Protein AF-A0A6V7WM55-F1 (afdb_monomer)

Nearest PDB structures (foldseek):
  6szs-assembly1_z  TM=4.684E-01  e=1.969E+00  Bacillus subtilis subsp. subtilis str. 168
  8akn-assembly1_W  TM=4.916E-01  e=2.731E+00  Escherichia coli BW25113
  8oir-assembly1_Aa  TM=4.859E-01  e=5.254E+00  Homo sapiens
  6gxn-assembly1_v  TM=5.072E-01  e=5.254E+00  Escherichia coli
  5mgp-assembly1_z  TM=3.962E-01  e=2.558E+00  Escherichia coli

pLDDT: mean 76.16, std 15.3, range [42.81, 96.19]

Foldseek 3Di:
DDDFDDDPDDPDPPDDDDDDDDDDPPDQWDKDFDFDDDDDDDSVDGHGQKMWIQGPVVRDIDIDGPVPD

Structur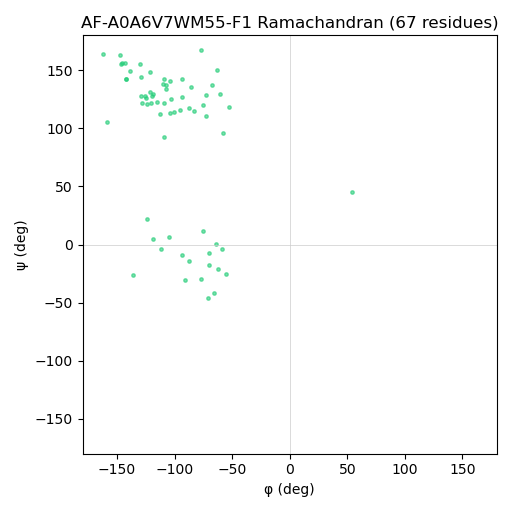e (mmCIF, N/CA/C/O backbone):
data_AF-A0A6V7WM55-F1
#
_entry.id   AF-A0A6V7WM55-F1
#
loop_
_atom_site.group_PDB
_atom_site.id
_atom_site.type_symbol
_atom_site.label_atom_id
_atom_site.label_alt_id
_atom_site.label_comp_id
_atom_site.label_asym_id
_atom_site.label_entity_id
_atom_site.label_seq_id
_atom_site.pdbx_PDB_ins_code
_atom_site.Cartn_x
_atom_site.Cartn_y
_atom_site.Cartn_z
_atom_site.occupancy
_atom_site.B_iso_or_equiv
_atom_site.auth_seq_id
_atom_site.auth_comp_id
_atom_site.auth_asym_id
_atom_site.auth_atom_id
_atom_site.pdbx_PDB_model_num
ATOM 1 N N . MET A 1 1 ? 3.415 -9.801 5.585 1.00 56.78 1 MET A N 1
ATOM 2 C CA . MET A 1 1 ? 4.416 -10.321 4.623 1.00 56.78 1 MET A CA 1
ATOM 3 C C . MET A 1 1 ? 4.540 -9.323 3.481 1.00 56.78 1 MET A C 1
ATOM 5 O O . MET A 1 1 ? 3.493 -8.891 3.012 1.00 56.78 1 MET A O 1
ATOM 9 N N . PRO A 1 2 ? 5.749 -8.917 3.062 1.00 70.25 2 PRO A N 1
ATOM 10 C CA . PRO A 1 2 ? 5.902 -8.015 1.926 1.00 70.25 2 PRO A CA 1
ATOM 11 C C . PRO A 1 2 ? 5.598 -8.763 0.620 1.00 70.25 2 PRO A C 1
ATOM 13 O O . PRO A 1 2 ? 6.137 -9.840 0.376 1.00 70.25 2 PRO A O 1
ATOM 16 N N . TYR A 1 3 ? 4.723 -8.195 -0.205 1.00 75.88 3 TYR A N 1
ATOM 17 C CA . TYR A 1 3 ? 4.480 -8.638 -1.577 1.00 75.88 3 TYR A CA 1
ATOM 18 C C . TYR A 1 3 ? 5.086 -7.604 -2.524 1.00 75.88 3 TYR A C 1
ATOM 20 O O . TYR A 1 3 ? 4.898 -6.406 -2.317 1.00 75.88 3 TYR A O 1
ATOM 28 N N . SER A 1 4 ? 5.821 -8.062 -3.537 1.00 76.06 4 SER A N 1
ATOM 29 C CA . SER A 1 4 ? 6.393 -7.201 -4.572 1.00 76.06 4 SER A CA 1
ATOM 30 C C . SER A 1 4 ? 5.880 -7.648 -5.935 1.00 76.06 4 SER A C 1
ATOM 32 O O . SER A 1 4 ? 5.884 -8.841 -6.246 1.00 76.06 4 SER A O 1
ATOM 34 N N . PHE A 1 5 ? 5.408 -6.680 -6.714 1.00 78.69 5 PHE A N 1
ATOM 35 C CA . PHE A 1 5 ? 4.936 -6.853 -8.080 1.00 78.69 5 PHE A CA 1
ATOM 36 C C . PHE A 1 5 ? 5.705 -5.888 -8.972 1.00 78.69 5 PHE A C 1
ATOM 38 O O . PHE A 1 5 ? 5.723 -4.687 -8.711 1.00 78.69 5 PHE A O 1
ATOM 45 N N . GLU A 1 6 ? 6.312 -6.427 -10.021 1.00 76.69 6 GLU A N 1
ATOM 46 C CA . GLU A 1 6 ? 7.036 -5.662 -11.026 1.00 76.69 6 GLU A CA 1
ATOM 47 C C . GLU A 1 6 ? 6.168 -5.572 -12.290 1.00 76.69 6 GLU A C 1
ATOM 49 O O . GLU A 1 6 ? 5.885 -6.604 -12.916 1.00 76.69 6 GLU A O 1
ATOM 54 N N . PRO A 1 7 ? 5.680 -4.374 -12.661 1.00 73.00 7 PRO A N 1
ATOM 55 C CA . PRO A 1 7 ? 4.987 -4.183 -13.926 1.00 73.00 7 PRO A CA 1
ATOM 56 C C . PRO A 1 7 ? 5.926 -4.526 -15.090 1.00 73.00 7 PRO A C 1
ATOM 58 O O . PRO A 1 7 ? 7.038 -4.019 -15.159 1.00 73.00 7 PRO A O 1
ATOM 61 N N . LYS A 1 8 ? 5.476 -5.371 -16.027 1.00 67.69 8 LYS A N 1
ATOM 62 C CA . LYS A 1 8 ? 6.272 -5.741 -17.218 1.00 67.69 8 LYS A CA 1
ATOM 63 C C . LYS A 1 8 ? 6.430 -4.605 -18.231 1.00 67.69 8 LYS A C 1
ATOM 65 O O . LYS A 1 8 ? 7.281 -4.686 -19.110 1.00 67.69 8 LYS A O 1
ATOM 70 N N . GLU A 1 9 ? 5.580 -3.592 -18.142 1.00 61.72 9 GLU A N 1
ATOM 71 C CA . GLU A 1 9 ? 5.609 -2.420 -19.005 1.00 61.72 9 GLU A CA 1
ATOM 72 C C . GLU A 1 9 ? 6.131 -1.239 -18.196 1.00 61.72 9 GLU A C 1
ATOM 74 O O . GLU A 1 9 ? 5.729 -1.050 -17.044 1.00 61.72 9 GLU A O 1
ATOM 79 N N . THR A 1 10 ? 7.012 -0.436 -18.798 1.00 60.41 10 THR A N 1
ATOM 80 C CA . THR A 1 10 ? 7.394 0.857 -18.232 1.00 60.41 10 THR A CA 1
ATOM 81 C C . THR A 1 10 ? 6.112 1.625 -17.960 1.00 60.41 10 THR A C 1
ATOM 83 O O . THR A 1 10 ? 5.347 1.871 -18.892 1.00 60.41 10 THR A O 1
ATOM 86 N N . VAL A 1 11 ? 5.863 1.963 -16.693 1.00 56.94 11 VAL A N 1
ATOM 87 C CA . VAL A 1 11 ? 4.672 2.701 -16.265 1.00 56.94 11 VAL A CA 1
ATOM 88 C C . VAL A 1 11 ? 4.648 4.023 -17.035 1.00 56.94 11 VAL A C 1
ATOM 90 O O . VAL A 1 11 ? 5.354 4.974 -16.703 1.00 56.94 11 VAL A O 1
ATOM 93 N N . SER A 1 12 ? 3.905 4.061 -18.139 1.00 58.47 12 SER A N 1
ATOM 94 C CA . SER A 1 12 ? 3.681 5.277 -18.909 1.00 58.47 12 SER A CA 1
ATOM 95 C C . SER A 1 12 ? 2.648 6.128 -18.167 1.00 58.47 12 SER A C 1
ATOM 97 O O . SER A 1 12 ? 1.979 5.654 -17.246 1.00 58.47 12 SER A O 1
ATOM 99 N N . LYS A 1 13 ? 2.493 7.399 -18.557 1.00 56.94 13 LYS A N 1
ATOM 100 C CA . LYS A 1 13 ? 1.592 8.363 -17.891 1.00 56.94 13 LYS A CA 1
ATOM 101 C C . LYS A 1 13 ? 0.107 7.941 -17.849 1.00 56.94 13 LYS A C 1
ATOM 103 O O . LYS A 1 13 ? -0.691 8.653 -17.252 1.00 56.94 13 LYS A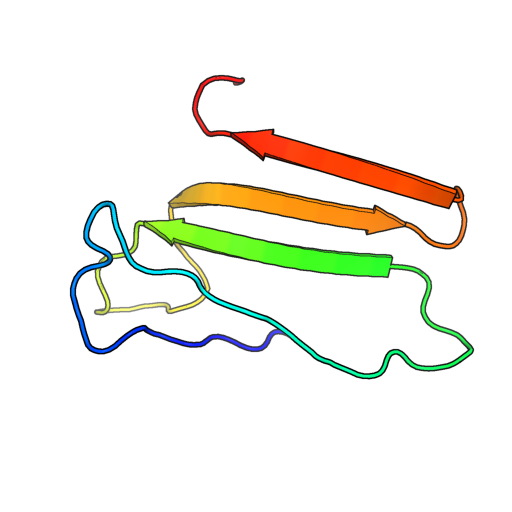 O 1
ATOM 108 N N . GLU A 1 14 ? -0.256 6.814 -18.457 1.00 65.38 14 GLU A N 1
ATOM 109 C CA . GLU A 1 14 ? -1.634 6.340 -18.620 1.00 65.38 14 GLU A CA 1
ATOM 110 C C . GLU A 1 14 ? -1.906 4.979 -17.950 1.00 65.38 14 GLU A C 1
ATOM 112 O O . GLU A 1 14 ? -3.002 4.432 -18.079 1.00 65.38 14 GLU A O 1
ATOM 117 N N . VAL A 1 15 ? -0.945 4.407 -17.214 1.00 71.06 15 VAL A N 1
ATOM 118 C CA . VAL A 1 15 ? -1.138 3.100 -16.566 1.00 71.06 15 VAL A CA 1
ATOM 119 C C . VAL A 1 15 ? -1.766 3.262 -15.180 1.00 71.06 15 VAL A C 1
ATOM 121 O O . VAL A 1 15 ? -1.172 3.823 -14.261 1.00 71.06 15 VAL A O 1
ATOM 124 N N . HIS A 1 16 ? -2.967 2.707 -15.008 1.00 76.44 16 HIS A N 1
ATOM 125 C CA . HIS A 1 16 ? -3.666 2.656 -13.724 1.00 76.44 16 HIS A CA 1
ATOM 126 C C . HIS A 1 16 ? -3.509 1.276 -13.072 1.00 76.44 16 HIS A C 1
ATOM 128 O O . HIS A 1 16 ? -4.061 0.286 -13.552 1.00 76.44 16 HIS A O 1
ATOM 134 N N . HIS A 1 17 ? -2.815 1.207 -11.933 1.00 78.31 17 HIS A N 1
ATOM 135 C CA . HIS A 1 17 ? -2.727 -0.016 -11.132 1.00 78.31 17 HIS A CA 1
ATOM 136 C C . HIS A 1 17 ? -3.795 -0.037 -10.035 1.00 78.31 17 HIS A C 1
ATOM 138 O O . HIS A 1 17 ? -3.898 0.887 -9.228 1.00 78.31 17 HIS A O 1
ATOM 144 N N . LYS A 1 18 ? -4.580 -1.119 -9.983 1.00 84.31 18 LYS A N 1
ATOM 145 C CA . LYS A 1 18 ? -5.568 -1.366 -8.927 1.00 84.31 18 LYS A CA 1
ATOM 146 C C . LYS A 1 18 ? -5.093 -2.502 -8.029 1.00 84.31 18 LYS A C 1
ATOM 148 O O . LYS A 1 18 ? -4.921 -3.624 -8.496 1.00 84.31 18 LYS A O 1
ATOM 153 N N . PHE A 1 19 ? -4.958 -2.221 -6.738 1.00 83.81 19 PHE A N 1
ATOM 154 C CA . PHE A 1 19 ? -4.639 -3.220 -5.721 1.00 83.81 19 PHE A CA 1
ATOM 155 C C . PHE A 1 19 ? -5.908 -3.577 -4.946 1.00 83.81 19 PHE A C 1
ATOM 157 O O . PHE A 1 19 ? -6.593 -2.698 -4.429 1.00 83.81 19 PHE A O 1
ATOM 164 N N . ILE A 1 20 ? -6.235 -4.868 -4.890 1.00 86.56 20 ILE A N 1
ATOM 165 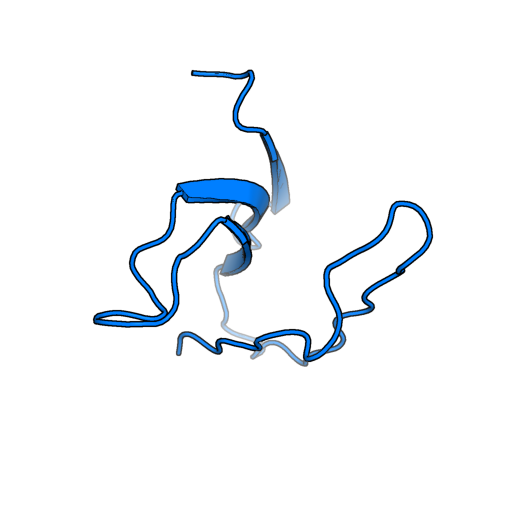C CA . ILE A 1 20 ? -7.333 -5.405 -4.081 1.00 86.56 20 ILE A CA 1
ATOM 166 C C . ILE A 1 20 ? -6.751 -6.545 -3.257 1.00 86.56 20 ILE A C 1
ATOM 168 O O . ILE A 1 20 ? -6.215 -7.500 -3.814 1.00 86.56 20 ILE A O 1
ATOM 172 N N . PHE A 1 21 ? -6.851 -6.445 -1.940 1.00 86.50 21 PHE A N 1
ATOM 173 C CA . PHE A 1 21 ? -6.426 -7.484 -1.011 1.00 86.50 21 PHE A CA 1
ATOM 174 C C . PHE A 1 21 ? -7.362 -7.495 0.193 1.00 86.50 21 PHE A C 1
ATOM 176 O O . PHE A 1 21 ? -8.026 -6.505 0.496 1.00 86.50 21 PHE A O 1
ATOM 183 N N . MET A 1 22 ? -7.424 -8.642 0.860 1.00 90.12 22 MET A N 1
ATOM 184 C CA . MET A 1 22 ? -8.109 -8.777 2.138 1.00 90.12 22 MET A CA 1
ATOM 185 C C . MET A 1 22 ? -7.098 -8.572 3.255 1.00 90.12 22 MET A C 1
ATOM 187 O O . MET A 1 22 ? -5.948 -8.998 3.151 1.00 90.12 22 MET A O 1
ATOM 191 N N . VAL A 1 23 ? -7.546 -7.924 4.317 1.00 88.12 23 VAL A N 1
ATOM 192 C CA . VAL A 1 23 ? -6.756 -7.711 5.521 1.00 88.12 23 VAL A CA 1
ATOM 193 C C . VAL A 1 23 ? -7.344 -8.583 6.626 1.00 88.12 23 VAL A C 1
ATOM 195 O O . VAL A 1 23 ? -8.562 -8.759 6.692 1.00 88.12 23 VAL A O 1
ATOM 198 N N . ASN A 1 24 ? -6.486 -9.157 7.469 1.00 89.12 24 ASN A N 1
ATOM 199 C CA . ASN A 1 24 ? -6.943 -9.923 8.624 1.00 89.12 24 ASN A CA 1
ATOM 200 C C . ASN A 1 24 ? -7.707 -9.018 9.599 1.00 89.12 24 ASN A C 1
ATOM 202 O O . ASN A 1 24 ? -7.410 -7.832 9.723 1.00 89.12 24 ASN A O 1
ATOM 206 N N . THR A 1 25 ? -8.663 -9.590 10.329 1.00 89.12 25 THR A N 1
ATOM 207 C CA . THR A 1 25 ? -9.493 -8.852 11.295 1.00 89.12 25 THR A CA 1
ATOM 208 C C . THR A 1 25 ? -8.700 -8.227 12.443 1.00 89.12 25 THR A C 1
ATOM 210 O O . THR A 1 25 ? -9.198 -7.316 13.092 1.00 89.12 25 THR A O 1
ATOM 213 N N . ASP A 1 26 ? -7.494 -8.724 12.711 1.00 92.50 26 ASP A N 1
ATOM 214 C CA . ASP A 1 26 ? -6.580 -8.282 13.768 1.00 92.50 26 ASP A CA 1
ATOM 215 C C . ASP A 1 26 ? -5.400 -7.444 13.246 1.00 92.50 26 ASP A C 1
ATOM 217 O O . ASP A 1 26 ? -4.485 -7.122 14.003 1.00 92.50 26 ASP A O 1
ATOM 221 N N . ALA A 1 27 ? -5.387 -7.091 11.959 1.00 91.19 27 ALA A N 1
ATOM 222 C CA . ALA A 1 27 ? -4.309 -6.284 11.410 1.00 91.19 27 ALA A CA 1
ATOM 223 C C . ALA A 1 27 ? -4.321 -4.863 11.985 1.00 91.19 27 ALA A C 1
ATOM 225 O O . ALA A 1 27 ? -5.361 -4.210 12.053 1.00 91.19 27 ALA A O 1
ATOM 226 N N . SER A 1 28 ? -3.136 -4.356 12.318 1.00 94.25 28 SER A N 1
ATOM 227 C CA . SER A 1 28 ? -2.942 -2.987 12.801 1.00 94.25 28 SER A CA 1
ATOM 228 C C . SER A 1 28 ? -2.660 -1.989 11.677 1.00 94.25 28 SER A C 1
ATOM 230 O O . SER A 1 28 ? -3.029 -0.823 11.788 1.00 94.25 28 SER A O 1
ATOM 232 N N . GLU A 1 29 ? -2.027 -2.432 10.586 1.00 93.19 29 GLU A N 1
ATOM 233 C CA . GLU A 1 29 ? -1.583 -1.555 9.499 1.00 93.19 29 GLU A CA 1
ATOM 234 C C . GLU A 1 29 ? -1.275 -2.302 8.190 1.00 93.19 29 GLU A C 1
ATOM 236 O O . GLU A 1 29 ? -1.063 -3.518 8.176 1.00 93.19 29 GLU A O 1
ATOM 241 N N . PHE A 1 30 ? -1.192 -1.557 7.083 1.00 92.00 30 PHE A N 1
ATOM 242 C CA . PHE A 1 30 ? -0.530 -1.997 5.852 1.00 92.00 30 PHE A CA 1
ATOM 243 C C . PHE A 1 30 ? 0.114 -0.824 5.098 1.00 92.00 30 PHE A C 1
ATOM 245 O O . PHE A 1 30 ? -0.221 0.344 5.303 1.00 92.00 30 PHE A O 1
ATOM 252 N N . TYR A 1 31 ? 1.016 -1.147 4.169 1.00 89.19 31 TYR A N 1
ATOM 253 C CA . TYR A 1 31 ? 1.640 -0.180 3.268 1.00 89.19 31 TYR A CA 1
ATOM 254 C C . TYR A 1 31 ? 1.546 -0.621 1.806 1.00 89.19 31 TYR A C 1
ATOM 256 O O . TYR A 1 31 ? 1.700 -1.800 1.487 1.00 89.19 31 TYR A O 1
ATOM 264 N N . ILE A 1 32 ? 1.361 0.344 0.909 1.00 89.12 32 ILE A N 1
ATOM 265 C CA . ILE A 1 32 ? 1.53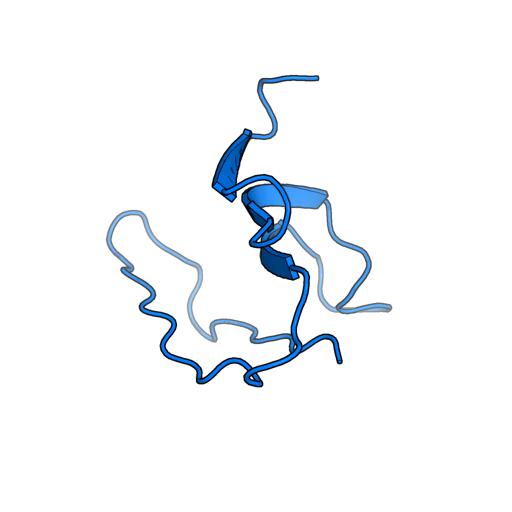3 0.190 -0.539 1.00 89.12 32 ILE A CA 1
ATOM 266 C C . ILE A 1 32 ? 2.623 1.168 -0.961 1.00 89.12 32 ILE A C 1
ATOM 268 O O . ILE A 1 32 ? 2.559 2.346 -0.620 1.00 89.12 32 ILE A O 1
ATOM 272 N N . ARG A 1 33 ? 3.638 0.683 -1.678 1.00 84.38 33 ARG A N 1
ATOM 273 C CA . ARG A 1 33 ? 4.769 1.493 -2.144 1.00 84.38 33 ARG A CA 1
ATOM 274 C C . ARG A 1 33 ? 4.982 1.268 -3.631 1.00 84.38 33 ARG A C 1
ATOM 276 O O . ARG A 1 33 ? 5.117 0.125 -4.059 1.00 84.38 33 ARG A O 1
ATOM 283 N N . LEU A 1 34 ? 5.035 2.355 -4.391 1.00 82.50 34 LEU A N 1
ATOM 284 C CA . LEU A 1 34 ? 5.559 2.374 -5.749 1.00 82.50 34 LEU A CA 1
ATOM 285 C C . LEU A 1 34 ? 7.021 2.803 -5.665 1.00 82.50 34 LEU A C 1
ATOM 287 O O . LEU A 1 34 ? 7.326 3.911 -5.220 1.00 82.50 34 LEU A O 1
ATOM 291 N N . MET A 1 35 ? 7.921 1.906 -6.043 1.00 79.19 35 MET A N 1
ATOM 292 C CA . MET A 1 35 ? 9.361 2.111 -5.921 1.00 79.19 35 MET A CA 1
ATOM 293 C C . MET A 1 35 ? 9.985 2.282 -7.302 1.00 79.19 35 MET A C 1
ATOM 295 O O . MET A 1 35 ? 9.657 1.543 -8.226 1.00 79.19 35 MET A O 1
ATOM 299 N N . ASN A 1 36 ? 10.911 3.228 -7.413 1.00 73.25 36 ASN A N 1
ATOM 300 C CA . ASN A 1 36 ? 11.882 3.290 -8.493 1.00 73.25 36 ASN A CA 1
ATOM 301 C C . ASN A 1 36 ? 13.025 2.345 -8.106 1.00 73.25 36 ASN A C 1
ATOM 303 O O . ASN A 1 36 ? 13.691 2.564 -7.089 1.00 73.25 36 ASN A O 1
ATOM 307 N N . GLY A 1 37 ? 13.225 1.273 -8.864 1.00 62.31 37 GLY A N 1
ATOM 308 C CA . GLY A 1 37 ? 14.297 0.315 -8.613 1.00 62.31 37 GLY A CA 1
ATOM 309 C C . GLY A 1 37 ? 14.903 -0.186 -9.914 1.00 62.31 37 GLY A C 1
ATOM 310 O O . GLY A 1 37 ? 14.183 -0.387 -10.889 1.00 62.31 37 GLY A O 1
ATOM 311 N N . GLU A 1 38 ? 16.220 -0.386 -9.905 1.00 56.53 38 GLU A N 1
ATOM 312 C CA . GLU A 1 38 ? 16.882 -1.275 -10.856 1.00 56.53 38 GLU A CA 1
ATOM 313 C C . GLU A 1 38 ? 16.823 -2.710 -10.292 1.00 56.53 38 GLU A C 1
ATOM 315 O O . GLU A 1 38 ? 17.011 -2.902 -9.086 1.00 56.53 38 GLU A O 1
ATOM 320 N N . PRO A 1 39 ? 16.499 -3.715 -11.122 1.00 53.97 39 PRO A N 1
ATOM 321 C CA . PRO A 1 39 ? 16.042 -5.034 -10.673 1.00 53.97 39 PRO A CA 1
ATOM 322 C C . PRO A 1 39 ? 17.097 -5.929 -9.996 1.00 53.97 39 PRO A C 1
ATOM 324 O O . PRO A 1 39 ? 16.737 -6.986 -9.472 1.00 53.97 39 PRO A O 1
ATOM 327 N N . ASP A 1 40 ? 18.375 -5.552 -9.974 1.00 52.69 40 ASP A N 1
ATOM 328 C CA . ASP A 1 40 ? 19.410 -6.589 -10.027 1.00 52.69 40 ASP A CA 1
ATOM 329 C C . ASP A 1 40 ? 19.869 -7.208 -8.697 1.00 52.69 40 ASP A C 1
ATOM 331 O O . ASP A 1 40 ? 20.433 -8.298 -8.736 1.00 52.69 40 ASP A O 1
ATOM 335 N N . GLU A 1 41 ? 19.578 -6.649 -7.513 1.00 50.81 41 GLU A N 1
ATOM 336 C CA . GLU A 1 41 ? 20.059 -7.291 -6.265 1.00 50.81 41 GLU A CA 1
ATOM 337 C C . GLU A 1 41 ? 19.046 -7.376 -5.115 1.00 50.81 41 GLU A C 1
ATOM 339 O O . GLU A 1 41 ? 19.118 -8.307 -4.305 1.00 50.81 41 GLU A O 1
ATOM 344 N N . ASN A 1 42 ? 18.049 -6.485 -5.030 1.00 53.16 42 ASN A N 1
ATOM 345 C CA . ASN A 1 42 ? 17.047 -6.560 -3.963 1.00 53.16 42 ASN A CA 1
ATOM 346 C C . ASN A 1 42 ? 15.739 -5.822 -4.298 1.00 53.16 42 ASN A C 1
ATOM 348 O O . ASN A 1 42 ? 15.629 -4.610 -4.162 1.00 53.16 42 ASN A O 1
ATOM 352 N N . LYS A 1 43 ? 14.689 -6.585 -4.611 1.00 53.84 43 LYS A N 1
ATOM 353 C CA . LYS A 1 43 ? 13.324 -6.098 -4.906 1.00 53.84 43 LYS A CA 1
ATOM 354 C C . LYS A 1 43 ? 12.594 -5.404 -3.740 1.00 53.84 43 LYS A C 1
ATOM 356 O O . LYS A 1 43 ? 11.449 -4.982 -3.905 1.00 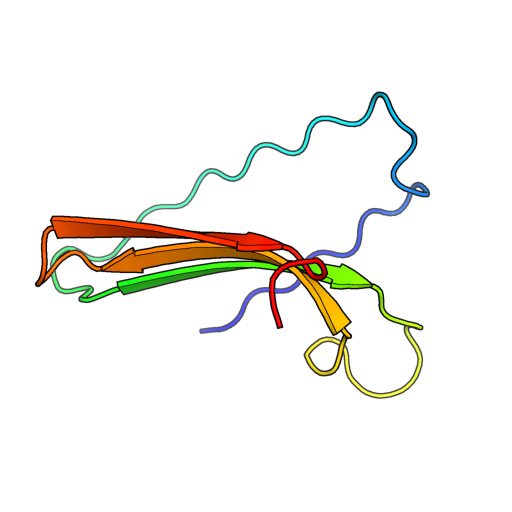53.84 43 LYS A O 1
ATOM 361 N N . TYR A 1 44 ? 13.230 -5.291 -2.573 1.00 54.72 44 TYR A N 1
ATOM 362 C CA . TYR A 1 44 ? 12.756 -4.522 -1.416 1.00 54.72 44 TYR A CA 1
ATOM 363 C C . TYR A 1 44 ? 13.616 -3.281 -1.120 1.00 54.72 44 TYR A C 1
ATOM 365 O O . TYR A 1 44 ? 13.277 -2.519 -0.215 1.00 54.72 44 TYR A O 1
ATOM 373 N N . ILE A 1 45 ? 14.715 -3.075 -1.856 1.00 55.59 45 ILE A N 1
ATOM 374 C CA . ILE A 1 45 ? 15.581 -1.897 -1.774 1.00 55.59 45 ILE A CA 1
ATOM 375 C C . ILE A 1 45 ? 15.362 -1.097 -3.057 1.00 55.59 45 ILE A C 1
ATOM 377 O O . ILE A 1 45 ? 15.981 -1.338 -4.085 1.00 55.59 45 ILE A O 1
ATOM 381 N N . GLY A 1 46 ? 14.432 -0.154 -2.993 1.00 62.31 46 GLY A N 1
ATOM 382 C CA . GLY A 1 46 ? 14.172 0.807 -4.057 1.00 62.31 46 GLY A CA 1
ATOM 383 C C . GLY A 1 46 ? 13.831 2.158 -3.448 1.00 62.31 46 GLY A C 1
ATOM 384 O O . GLY A 1 46 ? 13.381 2.242 -2.300 1.00 62.31 46 GLY A O 1
ATOM 385 N N . ILE A 1 47 ? 14.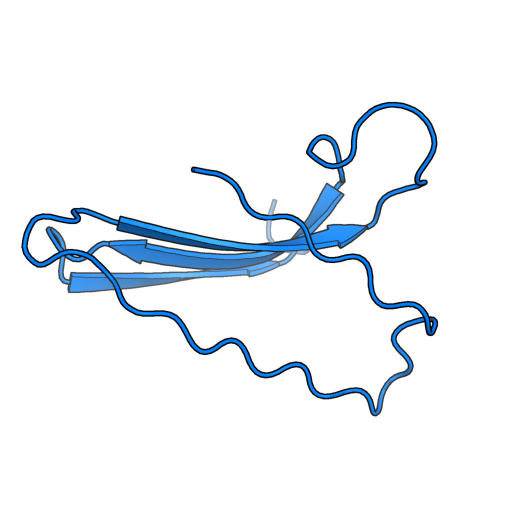046 3.228 -4.205 1.00 70.94 47 ILE A N 1
ATOM 386 C CA . ILE A 1 47 ? 13.647 4.563 -3.765 1.00 70.94 47 ILE A CA 1
ATOM 387 C C . ILE A 1 47 ? 12.129 4.643 -3.918 1.00 70.94 47 ILE A C 1
ATOM 389 O O . ILE A 1 47 ? 11.602 4.459 -5.013 1.00 70.94 47 ILE A O 1
ATOM 393 N N . THR A 1 48 ? 11.397 4.876 -2.827 1.00 72.94 48 THR A N 1
ATOM 394 C CA . THR A 1 48 ? 9.930 4.960 -2.901 1.00 72.94 48 THR A CA 1
ATOM 395 C C . THR A 1 48 ? 9.526 6.262 -3.581 1.00 72.94 48 THR A C 1
ATOM 397 O O . THR A 1 48 ? 9.692 7.325 -2.996 1.00 72.94 48 THR A O 1
ATOM 400 N N . ALA A 1 49 ? 8.981 6.172 -4.795 1.00 77.81 49 ALA A N 1
ATOM 401 C CA . ALA A 1 49 ? 8.467 7.310 -5.551 1.00 77.81 49 ALA A CA 1
ATOM 402 C C . ALA A 1 49 ? 7.167 7.839 -4.929 1.00 77.81 49 ALA A C 1
ATOM 404 O O . ALA A 1 49 ? 7.009 9.041 -4.710 1.00 77.81 49 ALA A O 1
ATOM 405 N N . TYR A 1 50 ? 6.264 6.909 -4.605 1.00 82.88 50 TYR A N 1
ATOM 406 C CA . TYR A 1 50 ? 4.960 7.172 -4.004 1.00 82.88 50 TYR A CA 1
ATOM 407 C C . TYR A 1 50 ? 4.630 6.087 -2.987 1.00 82.88 50 TYR A C 1
ATOM 409 O O . TYR A 1 50 ? 4.897 4.905 -3.221 1.00 82.88 50 TYR A O 1
ATOM 417 N N . GLY A 1 51 ? 3.993 6.458 -1.883 1.00 87.19 51 GLY A N 1
ATOM 418 C CA . GLY A 1 51 ? 3.530 5.484 -0.909 1.00 87.19 51 GLY A CA 1
ATOM 419 C C . GLY A 1 51 ? 2.238 5.871 -0.210 1.00 87.19 51 GLY A C 1
ATOM 420 O O . GLY A 1 51 ? 1.877 7.042 -0.099 1.00 87.19 51 GLY A O 1
ATOM 421 N N . LEU A 1 52 ? 1.552 4.835 0.255 1.00 91.44 52 LEU A N 1
ATOM 422 C CA . LEU A 1 52 ? 0.343 4.873 1.060 1.00 91.44 52 LEU A CA 1
ATOM 423 C C . LEU A 1 52 ? 0.597 4.037 2.312 1.00 91.44 52 LEU A C 1
ATOM 425 O O . LEU A 1 52 ? 0.995 2.874 2.216 1.00 91.44 52 LEU A O 1
ATOM 429 N N . PHE A 1 53 ? 0.338 4.615 3.473 1.00 92.12 53 PHE A N 1
ATOM 430 C CA . PHE A 1 53 ? 0.325 3.927 4.753 1.00 92.12 53 PHE A CA 1
ATOM 431 C C . PHE A 1 53 ? -1.070 4.029 5.357 1.00 92.12 53 PHE A C 1
ATOM 433 O O . PHE A 1 53 ? -1.636 5.119 5.414 1.00 92.12 53 PHE A O 1
ATOM 440 N N . VAL A 1 54 ? -1.625 2.898 5.782 1.00 94.06 54 VAL A N 1
ATOM 441 C CA . VAL A 1 54 ? -2.927 2.836 6.447 1.00 94.06 54 VAL A CA 1
ATOM 442 C C . VAL A 1 54 ? -2.726 2.239 7.826 1.00 94.06 54 VAL A C 1
ATOM 444 O O . VAL A 1 54 ? -2.251 1.109 7.943 1.00 94.06 54 VAL A O 1
ATOM 447 N N . ASN A 1 55 ? -3.113 2.994 8.849 1.00 95.12 55 ASN A N 1
ATOM 448 C CA . ASN A 1 55 ? -3.072 2.586 10.246 1.00 95.12 55 ASN A CA 1
ATOM 449 C C . ASN A 1 55 ? -4.508 2.450 10.760 1.00 95.12 55 ASN A C 1
ATOM 451 O O . ASN A 1 55 ? -5.242 3.434 10.872 1.00 95.12 55 ASN A O 1
ATOM 455 N N . PHE A 1 56 ? -4.916 1.220 11.066 1.00 93.00 56 PHE A N 1
ATOM 456 C CA . PHE A 1 56 ? -6.262 0.927 11.554 1.00 93.00 56 PHE A CA 1
ATOM 457 C C . PHE A 1 56 ? -6.439 1.302 13.025 1.00 93.00 56 PHE A C 1
ATOM 459 O O . PHE A 1 56 ? -7.537 1.679 13.425 1.00 93.00 56 PHE A O 1
ATOM 466 N N . THR A 1 57 ? -5.365 1.242 13.816 1.00 93.19 57 THR A N 1
ATOM 467 C CA . THR A 1 57 ? -5.372 1.608 15.239 1.00 93.19 57 THR A CA 1
ATOM 468 C C . THR A 1 57 ? -5.644 3.099 15.427 1.00 93.19 57 THR A C 1
ATOM 470 O O . THR A 1 57 ? -6.416 3.489 16.297 1.00 93.19 57 THR A O 1
ATOM 473 N N . GLU A 1 58 ? -5.025 3.933 14.593 1.00 95.25 58 GLU A N 1
ATOM 474 C CA . GLU A 1 58 ? -5.162 5.393 14.634 1.00 95.25 58 GLU A CA 1
ATOM 475 C C . GLU A 1 58 ? -6.261 5.917 13.702 1.00 95.25 58 GLU A C 1
ATOM 477 O O . GLU A 1 58 ? -6.611 7.094 13.763 1.00 95.25 58 GLU A O 1
ATOM 482 N N . ASN A 1 59 ? -6.823 5.049 12.853 1.00 93.94 59 ASN A N 1
ATOM 483 C CA . ASN A 1 59 ? -7.775 5.401 11.800 1.00 93.94 59 ASN A CA 1
ATOM 484 C C . ASN A 1 59 ? -7.233 6.498 10.862 1.00 93.94 59 ASN A C 1
ATOM 486 O O . ASN A 1 59 ? -7.922 7.470 10.539 1.00 93.94 59 ASN A O 1
ATOM 490 N N . THR A 1 60 ? -5.975 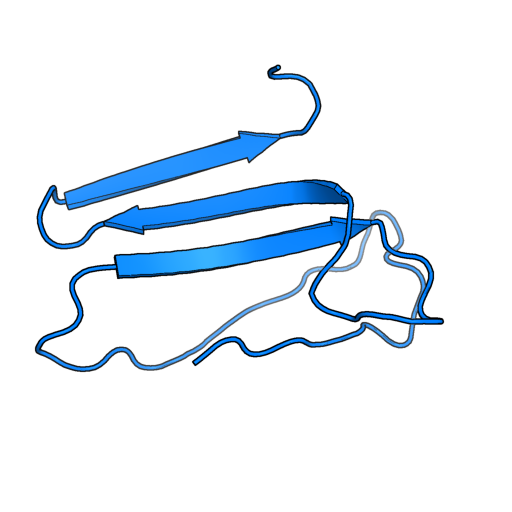6.350 10.439 1.00 96.19 60 THR A N 1
ATOM 491 C CA . THR A 1 60 ? -5.264 7.323 9.602 1.00 96.19 60 THR A CA 1
ATOM 492 C C . THR A 1 60 ? -4.795 6.718 8.285 1.00 96.19 60 THR A C 1
ATOM 494 O O . THR A 1 60 ? -4.470 5.532 8.177 1.00 96.19 60 THR A O 1
ATOM 497 N N . ILE A 1 61 ? -4.764 7.573 7.261 1.00 95.19 61 ILE A N 1
ATOM 498 C CA . ILE A 1 61 ? -4.171 7.283 5.959 1.00 95.19 61 ILE A CA 1
ATOM 499 C C . ILE A 1 61 ? -3.133 8.365 5.678 1.00 95.19 61 ILE A C 1
ATOM 501 O O . ILE A 1 61 ? -3.475 9.545 5.608 1.00 95.19 61 ILE A O 1
ATOM 505 N N . THR A 1 62 ? -1.883 7.957 5.477 1.00 93.75 62 THR A N 1
ATOM 506 C CA . THR A 1 62 ? -0.770 8.856 5.163 1.00 93.75 62 THR A CA 1
ATOM 507 C C . THR A 1 62 ? -0.254 8.564 3.763 1.00 93.75 62 THR A C 1
ATOM 509 O O . THR A 1 62 ? 0.162 7.445 3.460 1.00 93.75 62 THR A O 1
ATOM 512 N N . THR A 1 63 ? -0.258 9.581 2.906 1.00 90.19 63 THR A N 1
ATOM 513 C CA . THR A 1 63 ? 0.350 9.537 1.571 1.00 90.19 63 THR A CA 1
ATOM 514 C C . THR A 1 63 ? 1.667 10.299 1.572 1.00 90.19 63 THR A C 1
ATOM 516 O O . THR A 1 63 ? 1.741 11.375 2.163 1.00 90.19 63 THR A O 1
ATOM 519 N N . TYR A 1 64 ? 2.683 9.788 0.884 1.00 83.00 64 TYR A N 1
ATOM 520 C CA . TYR A 1 64 ? 3.979 10.456 0.753 1.00 83.00 64 TYR A CA 1
ATOM 521 C C . TYR A 1 64 ? 4.540 10.336 -0.666 1.00 83.00 64 TYR A C 1
ATOM 523 O O . TYR A 1 64 ? 4.289 9.360 -1.378 1.00 83.00 64 TYR A O 1
ATOM 531 N N . THR A 1 65 ? 5.298 11.356 -1.058 1.00 76.56 65 THR A N 1
ATOM 532 C CA . THR A 1 65 ? 5.981 11.495 -2.349 1.00 76.56 65 THR A CA 1
ATOM 533 C C . THR A 1 65 ? 7.440 11.858 -2.107 1.00 76.56 65 THR A C 1
ATOM 535 O O . THR A 1 65 ? 7.748 12.470 -1.085 1.00 76.56 65 THR A O 1
ATOM 538 N N . MET A 1 66 ? 8.330 11.542 -3.050 1.00 66.44 66 MET A N 1
ATOM 539 C CA . MET A 1 66 ? 9.749 11.923 -2.948 1.00 66.44 66 MET A CA 1
ATOM 540 C C . MET A 1 66 ? 9.995 13.428 -2.760 1.00 66.44 66 MET A C 1
ATOM 542 O O . MET A 1 66 ? 10.997 13.780 -2.154 1.00 66.44 66 MET A O 1
ATOM 546 N N . ASP A 1 67 ? 9.083 14.304 -3.196 1.00 53.22 67 ASP A N 1
ATOM 547 C CA . ASP A 1 67 ? 9.235 15.766 -3.062 1.00 53.22 67 ASP A CA 1
ATOM 548 C C . ASP A 1 67 ? 8.987 16.309 -1.632 1.00 53.22 67 ASP A C 1
ATOM 550 O O . ASP A 1 67 ? 8.830 17.514 -1.443 1.00 53.22 67 ASP A O 1
ATOM 554 N N . GLY A 1 68 ? 8.899 15.435 -0.622 1.00 42.81 68 GLY A N 1
ATOM 555 C CA . GLY A 1 68 ? 8.536 15.775 0.761 1.00 42.81 68 GLY A CA 1
ATOM 556 C C . GLY A 1 68 ? 9.550 15.371 1.838 1.00 42.81 68 GLY A C 1
ATOM 557 O O . GLY A 1 68 ? 9.142 15.215 2.990 1.00 42.81 68 GLY A O 1
ATOM 558 N N . LEU A 1 69 ? 10.826 15.178 1.477 1.00 42.88 69 LEU A N 1
ATOM 559 C CA . LEU A 1 69 ? 11.963 15.083 2.407 1.00 42.88 69 LEU A CA 1
ATOM 560 C C . LEU A 1 69 ? 13.003 16.163 2.102 1.00 42.88 69 LEU A C 1
ATOM 562 O O . LEU A 1 69 ? 13.378 16.293 0.916 1.00 42.88 69 LEU A O 1
#

Sequence (69 aa):
MPYSFEPKETVSKEVHHKFIFMVNTDASEFYIRLMNGEPDENKYIGITAYGLFVNFTENTITTYTMDGL

Solvent-accessible surface area (backbone atoms only — not comparable to full-atom values): 4855 Å² total; per-residue (Å²): 133,95,82,83,83,79,76,93,57,81,83,50,104,80,69,83,88,84,88,85,82,87,77,64,97,82,59,53,64,55,76,50,72,46,58,55,61,75,85,84,86,44,92,86,65,48,54,59,50,36,38,41,40,40,33,62,81,78,71,44,76,50,76,51,49,62,93,75,119

Radius of gyration: 13.65 Å; Cα contacts (8 Å, |Δi|>4): 68; chains: 1; bounding box: 30×26×34 Å

Organism: Meloidogyne enterolobii (NCBI:txid390850)

Secondary structure (DSSP, 8-state):
-------SS---TT----------TT--EEEEEEEE--SSS-TT--EEEEEEEEETTTTEEEEEEGGG-

Mean predicted aligned error: 7.96 Å

=== Feature glossary ===
The record interleaves many kinds of information about one protein. Here is each kind framed as the question it answers.

Q: What are the backbone torsion angles?
A: φ (phi) and ψ (psi) are the two rotatable backbone dihedrals per residue: φ is the C(i-1)–N–Cα–C torsion, ψ is the N–Cα–C–N(i+1) torsion, both in degrees on (−180°, 180°]. α-helical residues cluster near (−60°, −45°); β-strand residues near (−120°, +130°). A Ramachandran plot is simply a scatter of (φ, ψ) for every residue.

Q: What is the amino-acid chain?
A: This is the polypeptide sequence — one letter per residue, N-terminus first. Length ranges from a few dozen residues for small domains to over a thousand for large multi-domain proteins.

Q: How mobile is each atom in the crystal?
A: For experimental (PDB) structures, the B-factor (temperature factor) quantifies the positional spread of each atom in the crystal — a combination of thermal vibration and static disorder — in units of Å². High B-factors mark flexible loops or poorly resolved regions; low B-factors mark the rigid, well-ordered core.

Q: Are the domains correctly placed relative to each other?
A: Predicted Aligned Error (PAE) is an AlphaFold confidence matrix: entry (i, j) is the expected error in the position of residue j, in ångströms, when the prediction is superimposed on the true structure at residue i. Low PAE within a block of residues means that block is internally rigid and well-predicted; high PAE between two blocks means their relative placement is uncertain even if each block individually is confident.

Q: How confident is the AlphaFold model at each residue?
A: pLDDT is the predicted lDDT-Cα score: AlphaFold's confidence that the local environment of each residue (all inter-atomic distances within 15 Å) is correctly placed. It is a per-residue number between 0 and 100, with higher meaning more reliable.

Q: What family and function is it annotated with?
A: Functional annotations link the protein to curated databases. InterPro entries identify conserved domains and families by matching the sequence against member-database signatures (Pfam, PROSITE, CDD, …). Gene Ontology (GO) terms describe molecular function, biological process, and cellular component in a controlled vocabulary. CATH places the structure in a hierarchical fold classification (Class/Architecture/Topology/Homologous-superfamily). The organism is the source species.

Q: How big and how compact is the whole molecule?
A: Three whole-structure scalars: the radius of gyration (RMS distance of Cα from centroid, in Å), the count of Cα–Cα contacts (pairs closer than 8 Å and separated by more than four residues in sequence — i.e. tertiary, not local, contacts), and the bounding-box dimensions. Together they distinguish compact globular folds from extended fibres or disordered chains.

Q: What known structures does this most resemble?
A: The Foldseek neighbor list gives the closest experimentally determined structures in the PDB, ranked by structural alignment. TM-score near 1 means near-identical fold; near 0.3 means only rough topology match. This is how one finds what a novel AlphaFold prediction most resembles in the solved-structure universe.

Q: Which residues are buried vs exposed?
A: SASA measures how much of the protein is reachable by solvent. It is computed by rolling a water-sized probe over the atomic surface and summing the exposed area (Å²). Per-residue SASA 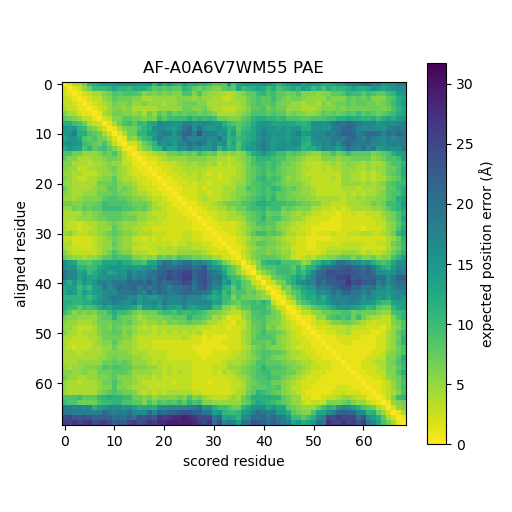distinguishes core (buried, low SASA) from surface (exposed, high SASA) residues; total SASA is a whole-molecule size measure.

Q: Which residues are in helices, strands, or loops?
A: Eight-state secondary structure (DSSP): H is the canonical α-helix, G the tighter 3₁₀-helix, I the wider π-helix; E/B are β-structure, T and S are turns and bends, and '-' is everything else. DSSP derives these from the pattern of main-chain N–H···O=C hydrogen bonds, not from the sequence.

Q: Where is each backbone atom in 3D?
A: Structure coordinates are given as an mmCIF _atom_site loop: one row per atom with element, residue name, chain id, sequence number, and x/y/z position in Å. Only the four main-chain atoms per residue are included here; side chains are omitted to keep the record compact.

Q: What if only a Cα trace is available?
A: Three-state secondary structure (P-SEA) collapses the eight DSSP classes into helix (a), strand (b), and coil (c). P-SEA ass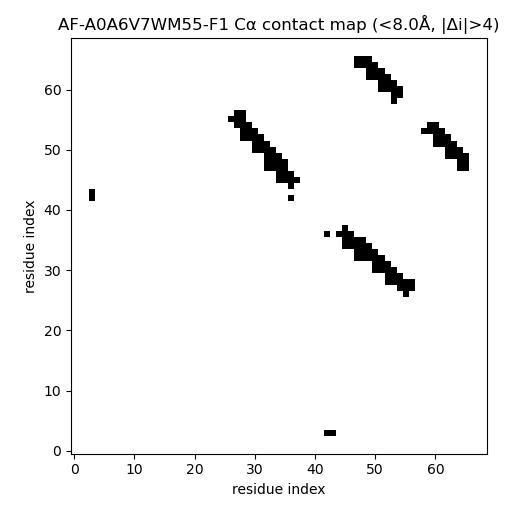igns these from Cα geometry alone — distances and angles — without requiring backbone oxygens, so it works on any Cα trace.

Q: What do the rendered images show?
A: The six renders are orthographic views along the three Cartesian axes in both directions. Representation (cartoon, sticks, or surface) and color scheme (sequence-rainbow or by-chain) vary across proteins so the training set covers all the common visualization conventions.

Q: What does the local fold look like, residue by residue?
A: Foldseek's 3Di representation compresses backbone geometry into a per-residue letter drawn from a learned twenty-state alphabet. It captures the tertiary interaction pattern around each residue — which residues are packed against it in space, regardless of where they are in sequence.

Q: What do the diagnostic plots show?
A: The contact map is a binary N×N matrix image: pixel (i, j) is dark where Cα_i and Cα_j are within 8 Å and |i−j|>4. Because the |i−j|>4 filter removes local helical contacts, off-diagonal stripes parallel to the main diagonal indicate parallel β-sheets; stripes perpendicular to it indicate antiparallel β-sheets. The Ramachandran plot scatters every residue's (φ, ψ) pair against the sterically allowed regions. The PAE heatmap renders the predicted-aligned-error matrix.